Protein AF-A0A923IXX2-F1 (afdb_monomer_lite)

Sequence (86 aa):
MHALLAGLTTLDVIHALDHEPNTTTKTTCIDHAMAAGGPATNAAVTIAALDALQPDLNADAPSRASGAPDDQKRSSIASAGSAIAA

InterPro domains:
  IPR029056 Ribokinase-like [G3DSA:3.40.1190.20] (3-80)
  IPR029056 Ribokinase-like [SSF53613] (2-52)

Secondary structure (DSSP, 8-state):
------S--EEEEEEE-SSPPPTTS----SEEEEEEESHHHHHHHHHHHHHHH---TTTTS------------SS-GGGTTSTT--

Organism: NCBI:txid29316

Foldseek 3Di:
DDDDQDWDKDKDKDFADPDDDDPVDDDDGPDIFIFIDDPSVVVVVVVVVVVVVDDPPVPPPPPPDDDDDDPDDDDPPPPPPPPGGD

Structure (mmCIF, N/CA/C/O backbone):
data_AF-A0A923IXX2-F1
#
_entry.id   AF-A0A923IXX2-F1
#
loop_
_atom_site.group_PDB
_atom_site.id
_atom_site.type_symbol
_atom_site.label_atom_id
_atom_site.label_alt_id
_atom_site.label_comp_id
_atom_site.label_asym_id
_atom_site.label_entity_id
_atom_site.label_seq_id
_atom_site.pdbx_PDB_ins_code
_atom_site.Cartn_x
_atom_site.Cartn_y
_atom_site.Cartn_z
_atom_site.occupancy
_atom_site.B_iso_or_equiv
_atom_site.auth_seq_id
_atom_site.auth_comp_id
_atom_site.auth_asym_id
_atom_site.auth_atom_id
_atom_site.pdbx_PDB_model_num
ATOM 1 N N . MET A 1 1 ? 6.957 -1.526 -20.732 1.00 75.06 1 MET A N 1
ATOM 2 C CA . MET A 1 1 ? 7.469 -0.129 -20.635 1.00 75.06 1 MET A CA 1
ATOM 3 C C . MET A 1 1 ? 8.645 -0.061 -19.637 1.00 75.06 1 MET A C 1
ATOM 5 O O . MET A 1 1 ? 8.663 -0.897 -18.744 1.00 75.06 1 MET A O 1
ATOM 9 N N . HIS A 1 2 ? 9.618 0.868 -19.733 1.00 84.44 2 HIS A N 1
ATOM 10 C CA . HIS A 1 2 ? 10.702 1.008 -18.726 1.00 84.44 2 HIS A CA 1
ATOM 11 C C . HIS A 1 2 ? 10.808 2.437 -18.171 1.00 84.44 2 HIS A C 1
ATOM 13 O O . HIS A 1 2 ? 10.886 3.390 -18.942 1.00 84.44 2 HIS A O 1
ATOM 19 N N . ALA A 1 3 ? 10.852 2.572 -16.841 1.00 87.56 3 ALA A N 1
ATOM 20 C CA . ALA A 1 3 ? 10.995 3.841 -16.125 1.00 87.56 3 ALA A CA 1
ATOM 21 C C . ALA A 1 3 ? 11.919 3.680 -14.904 1.00 87.56 3 ALA A C 1
ATOM 23 O O . ALA A 1 3 ? 11.874 2.654 -14.227 1.00 87.56 3 ALA A O 1
ATOM 24 N N . LEU A 1 4 ? 12.733 4.701 -14.609 1.00 92.38 4 LEU A N 1
ATOM 25 C CA . LEU A 1 4 ? 13.489 4.808 -13.356 1.00 92.38 4 LEU A CA 1
ATOM 26 C C . LEU A 1 4 ? 12.724 5.724 -12.398 1.00 92.38 4 LEU A C 1
ATOM 28 O O . LEU A 1 4 ? 12.533 6.903 -12.689 1.00 92.38 4 LEU A O 1
ATOM 32 N N . LEU A 1 5 ? 12.309 5.182 -11.256 1.00 91.31 5 LEU A N 1
ATOM 33 C CA . LEU A 1 5 ? 11.554 5.901 -10.233 1.00 91.31 5 LEU A CA 1
ATOM 34 C C . LEU A 1 5 ? 12.393 5.973 -8.962 1.00 91.31 5 LEU A C 1
ATOM 36 O O . LEU A 1 5 ? 12.580 4.975 -8.271 1.00 91.31 5 LEU A O 1
ATOM 40 N N . ALA A 1 6 ? 12.923 7.158 -8.679 1.00 91.56 6 ALA A N 1
ATOM 41 C CA . ALA A 1 6 ? 13.737 7.415 -7.501 1.00 91.56 6 ALA A CA 1
ATOM 42 C C . ALA A 1 6 ? 12.960 8.294 -6.517 1.00 91.56 6 ALA A C 1
ATOM 44 O O . ALA A 1 6 ? 12.435 9.344 -6.887 1.00 91.56 6 ALA A O 1
ATOM 45 N N . GLY 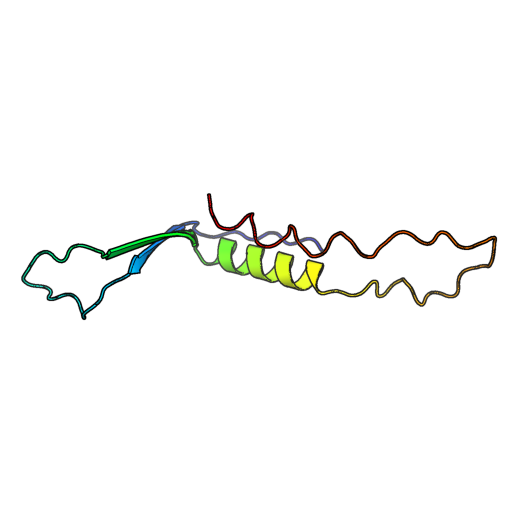A 1 7 ? 12.888 7.868 -5.260 1.00 90.75 7 GLY A N 1
ATOM 46 C CA . GLY A 1 7 ? 12.191 8.587 -4.199 1.00 90.75 7 GLY A CA 1
ATOM 47 C C . GLY A 1 7 ? 12.129 7.768 -2.915 1.00 90.75 7 GLY A C 1
ATOM 48 O O . GLY A 1 7 ? 12.555 6.616 -2.886 1.00 90.75 7 GLY A O 1
ATOM 49 N N . LEU A 1 8 ? 11.606 8.376 -1.849 1.00 92.19 8 LEU A N 1
ATOM 50 C CA . LEU A 1 8 ? 11.413 7.693 -0.573 1.00 92.19 8 LEU A CA 1
ATOM 51 C C . LEU A 1 8 ? 10.360 6.587 -0.713 1.00 92.19 8 LEU A C 1
ATOM 53 O O . LEU A 1 8 ? 9.266 6.826 -1.225 1.00 92.19 8 LEU A O 1
ATOM 57 N N . THR A 1 9 ? 10.690 5.402 -0.214 1.00 89.44 9 THR A N 1
ATOM 58 C CA . THR A 1 9 ? 9.765 4.278 -0.055 1.00 89.44 9 THR A CA 1
ATOM 59 C C . THR A 1 9 ? 9.228 4.252 1.370 1.00 89.44 9 THR A C 1
ATOM 61 O O . THR A 1 9 ? 10.008 4.355 2.321 1.00 89.44 9 THR A O 1
ATOM 64 N N . THR A 1 10 ? 7.916 4.095 1.521 1.00 93.94 10 THR A N 1
ATOM 65 C CA . THR A 1 10 ? 7.243 3.950 2.820 1.00 93.94 10 THR A CA 1
ATOM 66 C C . THR A 1 10 ? 6.553 2.594 2.921 1.00 93.94 10 THR A C 1
ATOM 68 O O . THR A 1 10 ? 6.387 1.886 1.927 1.00 93.94 10 THR A O 1
ATOM 71 N N . LEU A 1 11 ? 6.171 2.228 4.141 1.00 95.69 11 LEU A N 1
ATOM 72 C CA . LEU A 1 11 ? 5.172 1.200 4.400 1.00 95.69 11 LEU A CA 1
ATOM 73 C C . LEU A 1 11 ? 3.902 1.929 4.838 1.00 95.69 11 LEU A C 1
ATOM 75 O O . LEU A 1 11 ? 3.894 2.566 5.893 1.00 95.69 11 LEU A O 1
ATOM 79 N N . ASP A 1 12 ? 2.861 1.858 4.023 1.00 95.75 12 ASP A N 1
ATOM 80 C CA . ASP A 1 12 ? 1.567 2.444 4.331 1.00 95.75 12 ASP A CA 1
ATOM 81 C C . ASP A 1 12 ? 0.782 1.429 5.168 1.00 95.75 12 ASP A C 1
ATOM 83 O O . ASP A 1 12 ? 0.544 0.298 4.740 1.00 95.75 12 ASP A O 1
ATOM 87 N N . VAL A 1 13 ? 0.404 1.821 6.385 1.00 96.94 13 VAL A N 1
ATOM 88 C CA . VAL A 1 13 ? -0.404 1.002 7.296 1.00 96.94 13 VAL A CA 1
ATOM 89 C C . VAL A 1 13 ? -1.768 1.660 7.441 1.00 96.94 13 VAL A C 1
ATOM 91 O O . VAL A 1 13 ? -1.882 2.782 7.936 1.00 96.94 13 VAL A O 1
ATOM 94 N N . ILE A 1 14 ? -2.807 0.965 6.991 1.00 97.00 14 ILE A N 1
ATOM 95 C CA . ILE A 1 14 ? -4.188 1.440 7.009 1.00 97.00 14 ILE A CA 1
ATOM 96 C C . ILE A 1 14 ? -4.897 0.755 8.171 1.00 97.00 14 ILE A C 1
ATOM 98 O O . ILE A 1 14 ? -5.005 -0.468 8.193 1.00 97.00 14 ILE A O 1
ATOM 102 N N . HIS A 1 15 ? -5.395 1.538 9.124 1.00 97.38 15 HIS A N 1
ATOM 103 C CA . HIS A 1 15 ? -6.164 1.038 10.260 1.00 97.38 15 HIS A CA 1
ATOM 104 C C . HIS A 1 15 ? -7.659 1.237 10.017 1.00 97.38 15 HIS A C 1
ATOM 106 O O . HIS A 1 15 ? -8.121 2.372 9.893 1.00 97.38 15 HIS A O 1
ATOM 112 N N . ALA A 1 16 ? -8.417 0.142 9.978 1.00 97.50 16 ALA A N 1
ATOM 113 C CA . ALA A 1 16 ? -9.870 0.200 9.928 1.00 97.50 16 ALA A CA 1
ATOM 114 C C . ALA A 1 16 ? -10.417 0.479 11.333 1.00 97.50 16 ALA A C 1
ATOM 116 O O . ALA A 1 16 ? -10.041 -0.194 12.300 1.00 97.50 16 ALA A O 1
ATOM 117 N N . LEU A 1 17 ? -11.303 1.469 11.428 1.00 97.44 17 LEU A N 1
ATOM 118 C CA . LEU A 1 17 ? -11.978 1.890 12.652 1.00 97.44 17 LEU A CA 1
ATOM 119 C C . LEU A 1 17 ? -13.487 1.956 12.400 1.00 97.44 17 LEU A C 1
ATOM 121 O O . LEU A 1 17 ? -13.926 2.297 11.303 1.00 97.44 17 LEU A O 1
ATOM 125 N N . ASP A 1 18 ? -14.275 1.647 13.421 1.00 96.25 18 ASP A N 1
ATOM 126 C CA . ASP A 1 18 ? -15.735 1.806 13.441 1.00 96.25 18 ASP A CA 1
ATOM 127 C C . ASP A 1 18 ? -16.173 3.223 13.863 1.00 96.25 18 ASP A C 1
ATOM 129 O O . ASP A 1 18 ? -17.341 3.585 13.726 1.00 96.25 18 ASP A O 1
ATOM 133 N N . HIS A 1 19 ? -15.233 4.037 14.346 1.00 94.31 19 HIS A N 1
ATOM 134 C CA . HIS A 1 19 ? -15.425 5.435 14.716 1.00 94.31 19 HIS A CA 1
ATOM 135 C C . HIS A 1 19 ? -14.146 6.253 14.497 1.00 94.31 19 HIS A C 1
ATOM 137 O O . HIS A 1 19 ? -13.048 5.715 14.352 1.00 94.31 19 HIS A O 1
ATOM 143 N N . GLU A 1 20 ? -14.285 7.577 14.482 1.00 95.81 20 GLU A N 1
ATOM 144 C CA . GLU A 1 20 ? -13.139 8.484 14.428 1.00 95.81 20 GLU A CA 1
ATOM 145 C C . GLU A 1 20 ? -12.293 8.367 15.713 1.00 95.81 20 GLU A C 1
ATOM 147 O O . GLU A 1 20 ? -12.849 8.393 16.816 1.00 95.81 20 GLU A O 1
ATOM 152 N N . PRO A 1 21 ? -10.957 8.253 15.609 1.00 95.00 21 PRO A N 1
ATOM 153 C CA . PRO A 1 21 ? -10.100 8.092 16.774 1.00 95.00 21 PRO A CA 1
ATOM 154 C C . PRO A 1 21 ? -10.030 9.389 17.591 1.00 95.00 21 PRO A C 1
ATOM 156 O O . PRO A 1 21 ? -9.734 10.464 17.071 1.00 95.00 21 PRO A O 1
ATOM 159 N N . ASN A 1 22 ? -10.233 9.285 18.904 1.00 94.56 22 ASN A N 1
ATOM 160 C CA . ASN A 1 22 ? -10.059 10.406 19.827 1.00 94.56 22 ASN A CA 1
ATOM 161 C C . ASN A 1 22 ? -8.577 10.556 20.215 1.00 94.56 22 ASN A C 1
ATOM 163 O O . ASN A 1 22 ? -7.948 9.611 20.682 1.00 94.56 22 ASN A O 1
ATOM 167 N N . THR A 1 23 ? -8.019 11.762 20.083 1.00 94.50 23 THR A N 1
ATOM 168 C CA . THR A 1 23 ? -6.588 12.045 20.312 1.00 94.50 23 THR A CA 1
ATOM 169 C C . THR A 1 23 ? -6.136 11.943 21.772 1.00 94.50 23 THR A C 1
ATOM 171 O O . THR A 1 23 ? -4.938 11.882 22.041 1.00 94.50 23 THR A O 1
ATOM 174 N N . THR A 1 24 ? -7.069 11.917 22.723 1.00 97.12 24 THR A N 1
ATOM 175 C CA . THR A 1 24 ? -6.787 11.840 24.167 1.00 97.12 24 THR A CA 1
ATOM 176 C C . THR A 1 24 ? -6.862 10.421 24.723 1.00 97.12 24 THR A C 1
ATOM 178 O O . THR A 1 24 ? -6.458 10.180 25.861 1.00 97.12 24 THR A O 1
ATOM 181 N N . THR A 1 25 ? -7.354 9.467 23.931 1.00 95.69 25 THR A N 1
ATOM 182 C CA . THR A 1 25 ? -7.565 8.084 24.360 1.00 95.69 25 THR A CA 1
ATOM 183 C C . THR A 1 25 ? -7.004 7.114 23.338 1.00 95.69 25 THR A C 1
ATOM 185 O O . THR A 1 25 ? -7.141 7.303 22.133 1.00 95.69 25 THR A O 1
ATOM 188 N N . LYS A 1 26 ? -6.407 6.015 23.801 1.00 94.75 26 LYS A N 1
ATOM 189 C CA . LYS A 1 26 ? -5.952 4.967 22.889 1.00 94.75 26 LYS A CA 1
ATOM 190 C C . LYS A 1 26 ? -7.152 4.351 22.162 1.00 94.75 26 LYS A C 1
ATOM 192 O O . LYS A 1 26 ? -8.095 3.908 22.808 1.00 94.75 26 LYS A O 1
ATOM 197 N N . THR A 1 27 ? -7.064 4.279 20.839 1.00 96.06 27 THR A N 1
ATOM 198 C CA . THR A 1 27 ? -8.045 3.602 19.982 1.00 96.06 27 THR A CA 1
ATOM 199 C C . THR A 1 27 ? -7.417 2.320 19.438 1.00 96.06 27 THR A C 1
ATOM 201 O O . THR A 1 27 ? -6.254 2.326 19.030 1.00 96.06 27 THR A O 1
ATOM 204 N N . THR A 1 28 ? -8.158 1.214 19.467 1.00 96.00 28 THR A N 1
ATOM 205 C CA . THR A 1 28 ? -7.726 -0.076 18.905 1.00 96.00 28 THR A CA 1
ATOM 206 C C . THR A 1 28 ? -8.385 -0.260 17.544 1.00 96.00 28 THR A C 1
ATOM 208 O O . THR A 1 28 ? -9.579 -0.009 17.415 1.00 96.00 28 THR A O 1
ATOM 211 N N . CYS A 1 29 ? -7.627 -0.690 16.535 1.00 96.75 29 CYS A N 1
ATOM 212 C CA . CYS A 1 29 ? -8.188 -0.972 15.218 1.00 96.75 29 CYS A CA 1
ATOM 213 C C . CYS A 1 29 ? -8.994 -2.272 15.204 1.00 96.75 29 CYS A C 1
ATOM 215 O O . CYS A 1 29 ? -8.633 -3.229 15.892 1.00 96.75 29 CYS A O 1
ATOM 217 N N . ILE A 1 30 ? -10.054 -2.310 14.395 1.00 98.19 30 ILE A N 1
ATOM 218 C CA . ILE A 1 30 ? -10.824 -3.541 14.164 1.00 98.19 30 ILE A CA 1
ATOM 219 C C . ILE A 1 30 ? -10.140 -4.444 13.135 1.00 98.19 30 ILE A C 1
ATOM 221 O O . ILE A 1 30 ? -10.256 -5.661 13.215 1.00 98.19 30 ILE A O 1
ATOM 225 N N . ASP A 1 31 ? -9.399 -3.842 12.204 1.00 98.31 31 ASP A N 1
ATOM 226 C CA . ASP A 1 31 ? -8.594 -4.536 11.204 1.00 98.31 31 ASP A CA 1
ATOM 227 C C . ASP A 1 31 ? -7.467 -3.620 10.694 1.00 98.31 31 ASP A C 1
ATOM 229 O O . ASP A 1 31 ? -7.460 -2.410 10.965 1.00 98.31 31 ASP A O 1
ATOM 233 N N . HIS A 1 32 ? -6.508 -4.183 9.962 1.00 97.56 32 HIS A N 1
ATOM 234 C CA . HIS A 1 32 ? -5.433 -3.433 9.326 1.00 97.56 32 HIS A CA 1
ATOM 235 C C . HIS A 1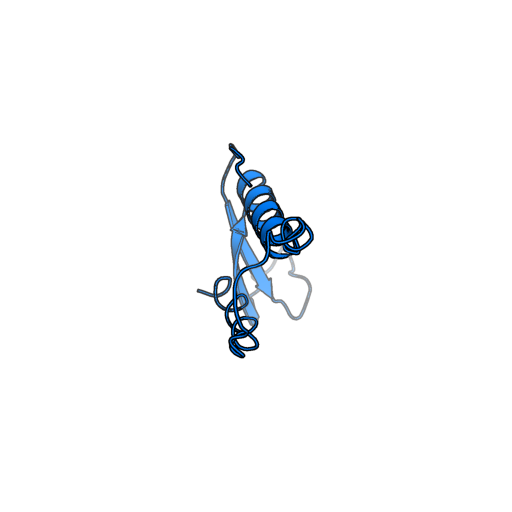 32 ? -5.027 -4.030 7.977 1.00 97.56 32 HIS A C 1
ATOM 237 O O . HIS A 1 32 ? -5.031 -5.242 7.787 1.00 97.56 32 HIS A O 1
ATOM 243 N N . ALA A 1 33 ? -4.608 -3.163 7.060 1.00 97.81 33 ALA A N 1
ATOM 244 C CA . ALA A 1 33 ? -3.958 -3.552 5.815 1.00 97.81 33 ALA A CA 1
ATOM 245 C C . ALA A 1 33 ? -2.599 -2.859 5.710 1.00 97.81 33 ALA A C 1
ATOM 247 O O . ALA A 1 33 ? -2.441 -1.715 6.142 1.00 97.81 33 ALA A O 1
ATOM 248 N N . MET A 1 34 ? -1.622 -3.550 5.132 1.00 96.81 34 MET A N 1
ATOM 249 C CA . MET A 1 34 ? -0.300 -2.997 4.852 1.00 96.81 34 MET A CA 1
ATOM 250 C C . MET A 1 34 ? -0.072 -2.965 3.347 1.00 96.81 34 MET A C 1
ATOM 252 O O . MET A 1 34 ? -0.436 -3.905 2.644 1.00 96.81 34 MET A O 1
ATOM 256 N N . ALA A 1 35 ? 0.543 -1.894 2.860 1.00 95.25 35 ALA A N 1
ATOM 257 C CA . ALA A 1 35 ? 0.918 -1.751 1.463 1.00 95.25 35 ALA A CA 1
ATOM 258 C C . ALA A 1 35 ? 2.272 -1.050 1.344 1.00 95.25 35 ALA A C 1
ATOM 260 O O . ALA A 1 35 ? 2.643 -0.220 2.173 1.00 95.25 35 ALA A O 1
ATOM 261 N N . ALA A 1 36 ? 3.020 -1.362 0.289 1.00 95.00 36 ALA A N 1
ATOM 262 C CA . ALA A 1 36 ? 4.176 -0.553 -0.065 1.00 95.00 36 ALA A CA 1
ATOM 263 C C . ALA A 1 36 ? 3.696 0.833 -0.521 1.00 95.00 36 ALA A C 1
ATOM 265 O O . ALA A 1 36 ? 2.769 0.936 -1.324 1.00 95.00 36 ALA A O 1
ATOM 266 N N . GLY A 1 37 ? 4.347 1.880 -0.029 1.00 95.06 37 GLY A N 1
ATOM 267 C CA . GLY A 1 37 ? 3.950 3.257 -0.273 1.00 95.06 37 GLY A CA 1
ATOM 268 C C . GLY A 1 3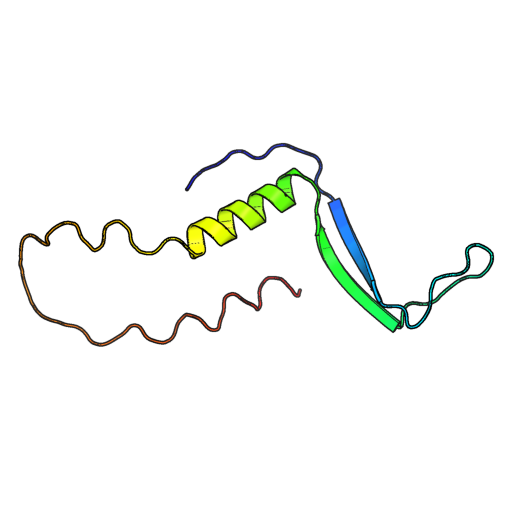7 ? 5.105 4.162 -0.666 1.00 95.06 37 GLY A C 1
ATOM 269 O O . GLY A 1 37 ? 6.247 3.740 -0.900 1.00 95.06 37 GLY A O 1
ATOM 270 N N . GLY A 1 38 ? 4.783 5.445 -0.736 1.00 95.50 38 GLY A N 1
ATOM 271 C CA . GLY A 1 38 ? 5.702 6.512 -1.094 1.00 95.50 38 GLY A CA 1
ATOM 272 C C . GLY A 1 38 ? 5.591 6.902 -2.571 1.00 95.50 38 GLY A C 1
ATOM 273 O O . GLY A 1 38 ? 5.076 6.138 -3.393 1.00 95.50 38 GLY A O 1
ATOM 274 N N . PRO A 1 39 ? 6.069 8.101 -2.948 1.00 94.19 39 PRO A N 1
ATOM 275 C CA . PRO A 1 39 ? 5.820 8.650 -4.281 1.00 94.19 39 PRO A CA 1
ATOM 276 C C . PRO A 1 39 ? 6.359 7.770 -5.415 1.00 94.19 39 PRO A C 1
ATOM 278 O O . PRO A 1 39 ? 5.693 7.594 -6.434 1.00 94.19 39 PRO A O 1
ATOM 281 N N . ALA A 1 40 ? 7.548 7.188 -5.225 1.00 94.56 40 ALA A N 1
ATOM 282 C CA . ALA A 1 40 ? 8.164 6.310 -6.217 1.00 94.56 40 ALA A CA 1
ATOM 283 C C . ALA A 1 40 ? 7.388 4.993 -6.374 1.00 94.56 40 ALA A C 1
ATOM 285 O O . ALA A 1 40 ? 7.141 4.561 -7.498 1.00 94.56 40 ALA A O 1
ATOM 286 N N . THR A 1 41 ? 6.943 4.391 -5.270 1.00 95.06 41 THR A N 1
ATOM 287 C CA . THR A 1 41 ? 6.142 3.159 -5.285 1.00 9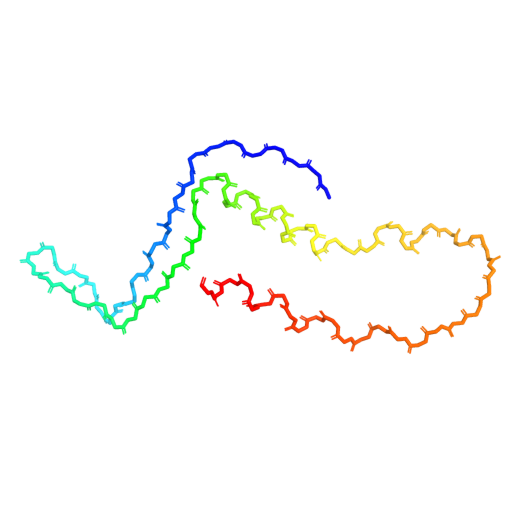5.06 41 THR A CA 1
ATOM 288 C C . THR A 1 41 ? 4.784 3.380 -5.948 1.00 95.06 41 THR A C 1
ATOM 290 O O . THR A 1 41 ? 4.392 2.597 -6.812 1.00 95.06 41 THR A O 1
ATOM 293 N N . ASN A 1 42 ? 4.102 4.484 -5.627 1.00 94.50 42 ASN A N 1
ATOM 294 C CA . ASN A 1 42 ? 2.809 4.824 -6.229 1.00 94.50 42 ASN A CA 1
ATOM 295 C C . ASN A 1 42 ? 2.932 4.996 -7.750 1.00 94.50 42 ASN A C 1
ATOM 297 O O . ASN A 1 42 ? 2.100 4.489 -8.508 1.00 94.50 42 ASN A O 1
ATOM 301 N N . ALA A 1 43 ? 3.998 5.658 -8.212 1.00 94.25 43 ALA A N 1
ATOM 302 C CA . ALA A 1 43 ? 4.290 5.772 -9.637 1.00 94.25 43 ALA A CA 1
ATOM 303 C C . ALA A 1 43 ? 4.582 4.402 -10.274 1.00 94.25 43 ALA A C 1
ATOM 305 O O . ALA A 1 43 ? 4.085 4.121 -11.363 1.00 94.25 43 ALA A O 1
ATOM 306 N N . ALA A 1 44 ? 5.329 3.529 -9.591 1.00 94.06 44 ALA A N 1
ATOM 307 C CA . ALA A 1 44 ? 5.694 2.209 -10.103 1.00 94.06 44 ALA A CA 1
ATOM 308 C C . ALA A 1 44 ? 4.466 1.317 -10.304 1.00 94.06 44 ALA A C 1
ATOM 310 O O . ALA A 1 44 ? 4.285 0.752 -11.384 1.00 94.06 44 ALA A O 1
ATOM 311 N N . VAL A 1 45 ? 3.595 1.243 -9.294 1.00 94.19 45 VAL A N 1
ATOM 312 C CA . VAL A 1 45 ? 2.345 0.472 -9.355 1.00 94.19 45 VAL A CA 1
ATOM 313 C C . VAL A 1 45 ? 1.413 1.028 -10.430 1.00 94.19 45 VAL A C 1
ATOM 315 O O . VAL A 1 45 ? 0.807 0.256 -11.169 1.00 94.19 45 VAL A O 1
ATOM 318 N N . THR A 1 46 ? 1.347 2.353 -10.579 1.00 94.19 46 THR A N 1
ATOM 319 C CA . THR A 1 46 ? 0.546 2.985 -11.639 1.00 94.19 46 THR A CA 1
ATOM 320 C C . THR A 1 46 ? 1.063 2.609 -13.027 1.00 94.19 46 THR A C 1
ATOM 322 O O . THR A 1 46 ? 0.277 2.201 -13.879 1.00 94.19 46 THR A O 1
ATOM 325 N N . ILE A 1 47 ? 2.378 2.695 -13.263 1.00 94.12 47 ILE A N 1
ATOM 326 C CA . ILE A 1 47 ? 2.983 2.304 -14.546 1.00 94.12 47 ILE A CA 1
ATOM 327 C C . ILE A 1 47 ? 2.728 0.823 -14.832 1.00 94.12 47 ILE A C 1
ATOM 329 O O . ILE A 1 47 ? 2.332 0.487 -15.944 1.00 94.12 47 ILE A O 1
ATOM 333 N N . ALA A 1 48 ? 2.899 -0.051 -13.839 1.00 92.75 48 ALA A N 1
ATOM 334 C CA . ALA A 1 48 ? 2.635 -1.480 -13.990 1.00 92.75 48 ALA A CA 1
ATOM 335 C C . ALA A 1 48 ? 1.162 -1.765 -14.334 1.00 92.75 48 ALA A C 1
ATOM 337 O O . ALA A 1 48 ? 0.881 -2.578 -15.214 1.00 92.75 48 ALA A O 1
ATOM 338 N N . ALA A 1 49 ? 0.220 -1.070 -13.689 1.00 93.50 49 ALA A N 1
ATOM 339 C CA . ALA A 1 49 ? -1.204 -1.202 -13.984 1.00 93.50 49 ALA A CA 1
ATOM 340 C C . ALA A 1 49 ? -1.542 -0.728 -15.406 1.00 93.50 49 ALA A C 1
ATOM 342 O O . ALA A 1 49 ? -2.305 -1.388 -16.106 1.00 93.50 49 ALA A O 1
ATOM 343 N N . LEU A 1 50 ? -0.954 0.383 -15.858 1.00 93.00 50 LEU A N 1
ATOM 344 C CA . LEU A 1 50 ? -1.151 0.885 -17.221 1.00 93.00 50 LEU A CA 1
ATOM 345 C C . LEU A 1 50 ? -0.549 -0.051 -18.280 1.00 93.00 50 LEU A C 1
ATOM 347 O O . LEU A 1 50 ? -1.195 -0.295 -19.296 1.00 93.00 50 LEU A O 1
ATOM 351 N N . ASP A 1 51 ? 0.642 -0.603 -18.037 1.00 91.69 51 ASP A N 1
ATOM 352 C CA . ASP A 1 51 ? 1.293 -1.577 -18.931 1.00 91.69 51 ASP A CA 1
ATOM 353 C C . ASP A 1 51 ? 0.443 -2.857 -19.050 1.00 91.69 51 ASP A C 1
ATOM 355 O O . ASP A 1 51 ? 0.265 -3.377 -20.146 1.00 91.69 51 ASP A O 1
ATOM 359 N N . ALA A 1 52 ? -0.186 -3.306 -17.956 1.00 89.75 52 ALA A N 1
ATOM 360 C CA . ALA A 1 52 ? -1.106 -4.449 -17.964 1.00 89.75 52 ALA A CA 1
ATOM 361 C C . ALA A 1 52 ? -2.442 -4.178 -18.685 1.00 89.75 52 ALA A C 1
ATOM 363 O O . ALA A 1 52 ? -3.101 -5.117 -19.134 1.00 89.75 52 ALA A O 1
ATOM 364 N N . LEU A 1 53 ? -2.859 -2.911 -18.772 1.00 88.94 53 LEU A N 1
ATOM 365 C CA . LEU A 1 53 ? -4.071 -2.491 -19.476 1.00 88.94 53 LEU A CA 1
ATOM 366 C C . LEU A 1 53 ? -3.832 -2.186 -20.953 1.00 88.94 53 LEU A C 1
ATOM 368 O O . LEU A 1 53 ? -4.814 -2.023 -21.676 1.00 88.94 53 LEU A O 1
ATOM 372 N N . GLN A 1 54 ? -2.579 -2.096 -21.412 1.00 82.88 54 GLN A N 1
ATOM 373 C CA . GLN A 1 54 ? -2.306 -1.953 -22.836 1.00 82.88 54 GLN A CA 1
ATOM 374 C C . GLN A 1 54 ? -2.818 -3.204 -23.566 1.00 82.88 54 GLN A C 1
ATOM 376 O O . GLN A 1 54 ? -2.284 -4.294 -23.355 1.00 82.88 54 GLN A O 1
ATOM 381 N N . PRO A 1 55 ? -3.821 -3.075 -24.458 1.00 71.94 55 PRO A N 1
ATOM 382 C CA . PRO A 1 55 ? -4.073 -4.109 -25.450 1.00 71.94 55 PRO A CA 1
ATOM 383 C C . PRO A 1 55 ? -2.796 -4.302 -26.273 1.00 71.94 55 PRO A C 1
ATOM 385 O O . PRO A 1 55 ? -2.000 -3.365 -26.385 1.00 71.94 55 PRO A O 1
ATOM 388 N N . ASP A 1 56 ? -2.611 -5.471 -26.889 1.00 66.94 56 ASP A N 1
ATOM 389 C CA . ASP A 1 56 ? -1.541 -5.677 -27.867 1.00 66.94 56 ASP A CA 1
ATOM 390 C C . ASP A 1 56 ? -1.716 -4.676 -29.025 1.00 66.94 56 ASP A C 1
ATOM 392 O O . ASP A 1 56 ? -2.347 -4.967 -30.037 1.00 66.94 56 ASP A O 1
ATOM 396 N N . LEU A 1 57 ? -1.135 -3.479 -28.908 1.00 60.31 57 LEU A N 1
ATOM 397 C CA . LEU A 1 57 ? -1.144 -2.460 -29.965 1.00 60.31 57 LEU A CA 1
ATOM 398 C C . LEU A 1 57 ? -0.362 -2.929 -31.209 1.00 60.31 57 LEU A C 1
ATOM 400 O O . LEU A 1 57 ? -0.416 -2.289 -32.252 1.00 60.31 57 LEU A O 1
ATOM 404 N N . ASN A 1 58 ? 0.341 -4.062 -31.099 1.00 55.44 58 ASN A N 1
ATOM 405 C CA . ASN A 1 58 ? 1.028 -4.756 -32.186 1.00 55.44 58 ASN A CA 1
ATOM 406 C C . ASN A 1 58 ? 0.200 -5.876 -32.843 1.00 55.44 58 ASN A C 1
ATOM 408 O O . ASN A 1 58 ? 0.665 -6.439 -33.834 1.00 55.44 58 ASN A O 1
ATOM 412 N N . ALA A 1 59 ? -0.992 -6.215 -32.338 1.00 59.88 59 ALA A N 1
ATOM 413 C CA . ALA A 1 59 ? -1.809 -7.295 -32.905 1.00 59.88 59 ALA A CA 1
ATOM 414 C C . ALA A 1 59 ? -2.451 -6.940 -34.263 1.00 59.88 59 ALA A C 1
ATOM 416 O O . ALA A 1 59 ? -2.883 -7.842 -34.974 1.00 59.88 59 ALA A O 1
ATOM 417 N N . ASP A 1 60 ? -2.452 -5.657 -34.647 1.00 51.00 60 ASP A N 1
ATOM 418 C CA . ASP A 1 60 ? -2.987 -5.161 -35.927 1.00 51.00 60 ASP A CA 1
ATOM 419 C C . ASP A 1 60 ? -1.908 -4.862 -36.985 1.00 51.00 60 ASP A C 1
ATOM 421 O O . ASP A 1 60 ? -2.211 -4.372 -38.077 1.00 51.00 60 ASP A O 1
ATOM 425 N N . ALA A 1 61 ? -0.633 -5.185 -36.725 1.00 51.34 61 ALA A N 1
ATOM 426 C CA . ALA A 1 61 ? 0.334 -5.259 -37.816 1.00 51.34 61 ALA A CA 1
ATOM 427 C C . ALA A 1 61 ? -0.103 -6.414 -38.735 1.00 51.34 61 ALA A C 1
ATOM 429 O O . ALA A 1 61 ? -0.217 -7.541 -38.245 1.00 51.34 61 ALA A O 1
ATOM 430 N N . PRO A 1 62 ? -0.365 -6.188 -40.041 1.00 43.94 62 PRO A N 1
ATOM 431 C CA . PRO A 1 62 ? -0.863 -7.238 -40.913 1.00 43.94 62 PRO A CA 1
ATOM 432 C C . PRO A 1 62 ? 0.128 -8.394 -40.879 1.00 43.94 62 PRO A C 1
ATOM 434 O O . PRO A 1 62 ? 1.273 -8.269 -41.327 1.00 43.94 62 PRO A O 1
ATOM 437 N N . SER A 1 63 ? -0.319 -9.508 -40.297 1.00 46.28 63 SER A N 1
ATOM 438 C CA . SER A 1 63 ? 0.426 -10.753 -40.304 1.00 46.28 63 SER A CA 1
ATOM 439 C C . SER A 1 63 ? 0.790 -11.047 -41.757 1.00 46.28 63 SER A C 1
ATOM 441 O O . SER A 1 63 ? -0.069 -11.186 -42.632 1.00 46.28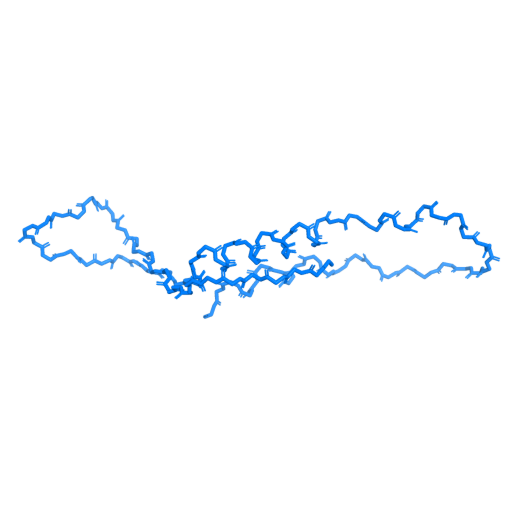 63 SER A O 1
ATOM 443 N N . ARG A 1 64 ? 2.091 -11.090 -42.057 1.00 43.16 64 ARG A N 1
ATOM 444 C CA . ARG A 1 64 ? 2.546 -11.766 -43.269 1.00 43.16 64 ARG A CA 1
ATOM 445 C C . ARG A 1 64 ? 2.160 -13.223 -43.058 1.00 43.16 64 ARG A C 1
ATOM 447 O O . ARG A 1 64 ? 2.783 -13.916 -42.262 1.00 43.16 64 ARG A O 1
ATOM 454 N N . ALA A 1 65 ? 1.044 -13.596 -43.672 1.00 43.03 65 ALA A N 1
ATOM 455 C CA . ALA A 1 65 ? 0.345 -14.846 -43.459 1.00 43.03 65 ALA A CA 1
ATOM 456 C C . ALA A 1 65 ? 1.294 -16.050 -43.459 1.00 43.03 65 ALA A C 1
ATOM 458 O O . ALA A 1 65 ? 2.032 -16.255 -44.421 1.00 43.03 65 ALA A O 1
ATOM 459 N N . SER A 1 66 ? 1.204 -16.872 -42.411 1.00 42.97 66 SER A N 1
ATOM 460 C CA . SER A 1 66 ? 1.451 -18.311 -42.500 1.00 42.97 66 SER A CA 1
ATOM 461 C C . SER A 1 66 ? 0.898 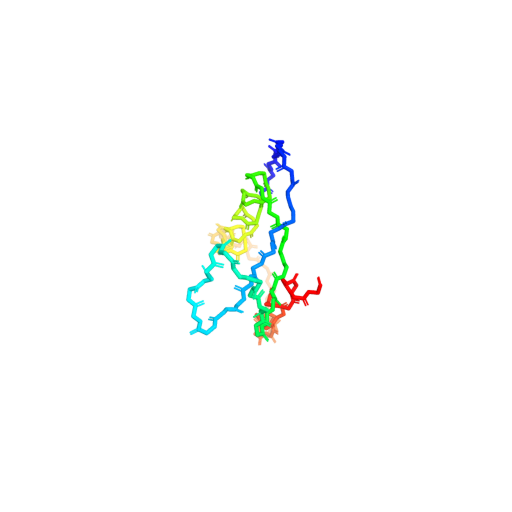-19.044 -41.267 1.00 42.97 66 SER A C 1
ATOM 463 O O . SER A 1 66 ? 1.580 -19.140 -40.255 1.00 42.97 66 SER A O 1
ATOM 465 N N . GLY A 1 67 ? -0.307 -19.617 -41.406 1.00 35.44 67 GLY A N 1
ATOM 466 C CA . GLY A 1 67 ? -0.649 -20.942 -40.858 1.00 35.44 67 GLY A CA 1
ATOM 467 C C . GLY A 1 67 ? -1.355 -21.068 -39.492 1.00 35.44 67 GLY A C 1
ATOM 468 O O . GLY A 1 67 ? -0.682 -21.105 -38.477 1.00 35.44 67 GLY A O 1
ATOM 469 N N . ALA A 1 68 ? -2.678 -21.315 -39.559 1.00 36.84 68 ALA A N 1
ATOM 470 C CA . ALA A 1 68 ? -3.580 -22.106 -38.682 1.00 36.84 68 ALA A CA 1
ATOM 471 C C . ALA A 1 68 ? -3.817 -21.723 -37.186 1.00 36.84 68 ALA A C 1
ATOM 473 O O . ALA A 1 68 ? -2.926 -21.178 -36.546 1.00 36.84 68 ALA A O 1
ATOM 474 N N . PRO A 1 69 ? -5.027 -21.984 -36.618 1.00 43.38 69 PRO A N 1
ATOM 475 C CA . PRO A 1 69 ? -5.456 -21.420 -35.332 1.00 43.38 69 PRO A CA 1
ATOM 476 C C . PRO A 1 69 ? -5.339 -22.406 -34.154 1.00 43.38 69 PRO A C 1
ATOM 478 O O . PRO A 1 69 ? -5.787 -23.543 -34.266 1.00 43.38 69 PRO A O 1
ATOM 481 N N . ASP A 1 70 ? -4.842 -21.931 -33.006 1.00 38.88 70 ASP A N 1
ATOM 482 C CA . ASP A 1 70 ? -4.899 -22.648 -31.723 1.00 38.88 70 ASP A CA 1
ATOM 483 C C . ASP A 1 70 ? -5.791 -21.902 -30.711 1.00 38.88 70 ASP A C 1
ATOM 485 O O . ASP A 1 70 ? -5.483 -20.806 -30.229 1.00 38.88 70 ASP A O 1
ATOM 489 N N . ASP A 1 71 ? -6.917 -22.541 -30.385 1.00 48.81 71 ASP A N 1
ATOM 490 C CA . ASP A 1 71 ? -7.908 -22.168 -29.372 1.00 48.81 71 ASP A CA 1
ATOM 491 C C . ASP A 1 71 ? -7.368 -22.372 -27.941 1.00 48.81 71 ASP A C 1
ATOM 493 O O . ASP A 1 71 ? -7.661 -23.380 -27.298 1.00 48.81 71 ASP A O 1
ATOM 497 N N . GLN A 1 72 ? -6.595 -21.428 -27.381 1.00 51.66 72 GLN A N 1
ATOM 498 C CA . GLN A 1 72 ? -6.205 -21.530 -25.960 1.00 51.66 72 GLN A CA 1
ATOM 499 C C . GLN A 1 72 ? -5.767 -20.203 -25.303 1.00 51.66 72 GLN A C 1
ATOM 501 O O . GLN A 1 72 ? -4.616 -20.062 -24.895 1.00 51.66 72 GLN A O 1
ATOM 506 N N . LYS A 1 73 ? -6.656 -19.212 -25.096 1.00 42.69 73 LYS A N 1
ATOM 507 C CA . LYS A 1 73 ? -6.330 -18.104 -24.154 1.00 42.69 73 LYS A CA 1
ATOM 508 C C . LYS A 1 73 ? -7.514 -17.369 -23.510 1.00 42.69 73 LYS A C 1
ATOM 510 O O . LYS A 1 73 ? -7.590 -16.147 -23.540 1.00 42.69 73 LYS A O 1
ATOM 515 N N . ARG A 1 74 ? -8.416 -18.091 -22.834 1.00 41.97 74 ARG A N 1
ATOM 516 C CA . ARG A 1 74 ? -9.387 -17.498 -21.879 1.00 41.97 74 ARG A CA 1
ATOM 517 C C . ARG A 1 74 ? -9.244 -18.079 -20.468 1.00 41.97 74 ARG A C 1
ATOM 519 O O . ARG A 1 74 ? -10.191 -18.645 -19.943 1.00 41.97 74 ARG A O 1
ATOM 526 N N . SER A 1 75 ? -8.068 -17.973 -19.840 1.00 42.41 75 SER A N 1
ATOM 527 C CA . SER A 1 75 ? -7.933 -18.437 -18.443 1.00 42.41 75 SER A CA 1
ATOM 528 C C . SER A 1 75 ? -6.982 -17.647 -17.530 1.00 42.41 75 SER A C 1
ATOM 530 O O . SER A 1 75 ? -6.838 -18.027 -16.374 1.00 42.41 75 SER A O 1
ATOM 532 N N . SER A 1 76 ? -6.342 -16.553 -17.961 1.00 43.22 76 SER A N 1
ATOM 533 C CA . SER A 1 76 ? -5.284 -15.921 -17.142 1.00 43.22 76 SER A CA 1
ATOM 534 C C . SER A 1 76 ? -5.657 -14.611 -16.432 1.00 43.22 76 SER A C 1
ATOM 536 O O . SER A 1 76 ? -4.781 -13.994 -15.842 1.00 43.22 76 SER A O 1
ATOM 538 N N . ILE A 1 77 ? -6.918 -14.163 -16.449 1.00 45.62 77 ILE A N 1
ATOM 539 C CA . ILE A 1 77 ? -7.298 -12.875 -15.818 1.00 45.62 77 ILE A CA 1
ATOM 540 C C . ILE A 1 77 ? -7.487 -12.999 -14.287 1.00 45.62 77 ILE A C 1
ATOM 542 O O . ILE A 1 77 ? -7.479 -12.000 -13.578 1.00 45.62 77 ILE A O 1
ATOM 546 N N . ALA A 1 78 ? -7.573 -14.213 -13.731 1.00 42.50 78 ALA A N 1
ATOM 547 C CA . ALA A 1 78 ? -7.927 -14.410 -12.321 1.00 42.50 78 ALA A CA 1
ATOM 548 C C . ALA A 1 78 ? -6.775 -14.267 -11.297 1.00 42.50 78 ALA A C 1
ATOM 550 O O . ALA A 1 78 ? -7.058 -14.255 -10.103 1.00 42.50 78 ALA A O 1
ATOM 551 N N . SER A 1 79 ? -5.497 -14.155 -11.695 1.00 41.59 79 SER A N 1
ATOM 552 C CA . SER A 1 79 ? -4.378 -14.199 -10.725 1.00 41.59 79 SER A CA 1
ATOM 553 C C . SER A 1 79 ? -3.746 -12.848 -10.368 1.00 41.59 79 SER A C 1
ATOM 555 O O . SER A 1 79 ? -2.928 -12.796 -9.452 1.00 41.59 79 SER A O 1
ATOM 557 N N . ALA A 1 80 ? -4.102 -11.751 -11.043 1.00 43.16 80 ALA A N 1
ATOM 558 C CA . ALA A 1 80 ? -3.462 -10.449 -10.810 1.00 43.16 80 ALA A CA 1
ATOM 559 C C . ALA A 1 80 ? -3.893 -9.769 -9.491 1.00 43.16 80 ALA A C 1
ATOM 561 O O . ALA A 1 80 ? -3.197 -8.885 -9.003 1.00 43.16 80 ALA A O 1
ATOM 562 N N . GLY A 1 81 ? -5.005 -10.198 -8.881 1.00 36.00 81 GLY A N 1
ATOM 563 C CA . GLY A 1 81 ? -5.523 -9.617 -7.635 1.00 36.00 81 GLY A CA 1
ATOM 564 C C . GLY A 1 81 ? -4.895 -10.152 -6.342 1.00 36.00 81 GLY A C 1
ATOM 565 O O . GLY A 1 81 ? -5.126 -9.581 -5.284 1.00 36.00 81 GLY A O 1
ATOM 566 N N . SER A 1 82 ? -4.104 -11.231 -6.396 1.00 41.75 82 SER A N 1
ATOM 567 C CA . SER A 1 82 ? -3.583 -11.891 -5.185 1.00 41.75 82 SER A CA 1
ATOM 568 C C . SER A 1 82 ? -2.247 -11.330 -4.684 1.00 41.75 82 SER A C 1
ATOM 570 O O . SER A 1 82 ? -1.829 -11.679 -3.586 1.00 41.75 82 SER A O 1
ATOM 572 N N . ALA A 1 83 ? -1.555 -10.494 -5.462 1.00 39.53 83 ALA A N 1
ATOM 573 C CA . ALA A 1 83 ? -0.191 -10.057 -5.139 1.00 39.53 83 ALA A CA 1
ATOM 574 C C . ALA A 1 83 ? -0.115 -8.791 -4.262 1.00 39.53 83 ALA A C 1
ATOM 576 O O . ALA A 1 83 ? 0.980 -8.331 -3.960 1.00 39.53 83 ALA A O 1
ATOM 577 N N . ILE A 1 84 ? -1.259 -8.221 -3.864 1.00 44.78 84 ILE A N 1
ATOM 578 C CA . ILE A 1 84 ? -1.332 -6.993 -3.047 1.00 44.78 84 ILE A CA 1
ATOM 579 C C . ILE A 1 84 ? -1.665 -7.322 -1.574 1.00 44.78 84 ILE A C 1
ATOM 581 O O . ILE A 1 84 ? -1.642 -6.445 -0.721 1.00 44.78 84 ILE A O 1
ATOM 585 N N . ALA A 1 85 ? -1.931 -8.593 -1.252 1.00 36.41 85 ALA A N 1
ATOM 586 C CA . ALA A 1 85 ? -2.210 -9.053 0.106 1.00 36.41 85 ALA A CA 1
ATOM 587 C C . ALA A 1 85 ? -1.268 -10.203 0.493 1.00 36.41 85 ALA A C 1
ATOM 589 O O . ALA A 1 85 ? -1.619 -11.376 0.361 1.00 36.41 85 ALA A O 1
ATOM 590 N N . ALA A 1 86 ? -0.065 -9.852 0.945 1.00 34.09 86 ALA A N 1
ATOM 591 C CA . ALA A 1 86 ? 0.783 -10.680 1.802 1.00 34.09 86 ALA A CA 1
ATOM 592 C C . ALA A 1 86 ? 1.744 -9.778 2.583 1.00 34.09 86 ALA A C 1
ATOM 594 O O . ALA A 1 86 ? 2.391 -8.925 1.933 1.00 34.09 86 ALA A O 1
#

pLDDT: mean 75.94, std 24.0, range [34.09, 98.31]

Radius of gyration: 21.41 Å; chains: 1; bounding box: 30×35×68 Å